Protein AF-A0A212A697-F1 (afdb_monomer_lite)

Sequence (163 aa):
MDKSALIGMRLEQAIRKCGMTLRDAEERFGISKSALSNYINLNRTPKADFLALVVSKLNVDAHWLLTGEETRKPNLHDHTRVFRTYQLARDAFLAVEAAPLPSQVSGEVLENMRSAGEALHQLGGMDAMHAAIQNFFPDDSGRTYRALGILNDFWDGIGAWQR

Foldseek 3Di:
DDLQQCLLVLLCVLCVVLVHDVVVVCVQQVHDPVVNVCCNRVVDPDDPVSLVSSCVVSVDDSCCSRRVDDDPDQDPVNVCLLVVLLVLQLVLLVQCVPQPDNVRRDPVSLVSNLVSLVSQCVNPRLVSVLVSLCVSCVPCVPSSVVSQVVSCVSVVNPPRHDD

pLDDT: mean 85.44, std 10.76, range [43.62, 95.06]

InterPro domains:
  IPR001387 Cro/C1-type, helix-turn-helix domain [PF12844] (8-69)
  IPR001387 Cro/C1-type, helix-turn-helix domain [PS50943] (11-65)
  IPR001387 Cro/C1-type, helix-turn-helix domain [SM00530] (10-65)
  IPR001387 Cro/C1-type, helix-turn-helix domain [cd00093] (8-65)
  IPR010982 Lambda repressor-like, DNA-binding domain superfamily [G3DSA:1.10.260.40] (6-96)
  IPR010982 Lambda repressor-like, DNA-binding domain superfamily [SSF47413] (5-71)

Organism: NCBI:txid366618

Structure (mmCIF, N/CA/C/O backbone):
data_AF-A0A212A697-F1
#
_entry.id   AF-A0A212A697-F1
#
loop_
_atom_site.group_PDB
_atom_site.id
_atom_site.type_symbol
_atom_site.label_atom_id
_atom_site.label_alt_id
_atom_site.label_comp_id
_atom_site.label_asym_id
_atom_site.label_entity_id
_atom_site.label_seq_id
_atom_site.pdbx_PDB_ins_code
_atom_site.Cartn_x
_atom_site.Cartn_y
_atom_site.Cartn_z
_atom_site.occupancy
_atom_site.B_iso_or_equiv
_atom_site.auth_seq_id
_atom_site.auth_comp_id
_atom_site.auth_asym_id
_atom_site.auth_atom_id
_atom_site.pdbx_PDB_model_num
ATOM 1 N N . MET A 1 1 ? -16.427 -21.004 17.301 1.00 47.25 1 MET A N 1
ATOM 2 C CA . MET A 1 1 ? -16.229 -19.889 18.251 1.00 47.25 1 MET A CA 1
ATOM 3 C C . MET A 1 1 ? -16.752 -18.637 17.562 1.00 47.25 1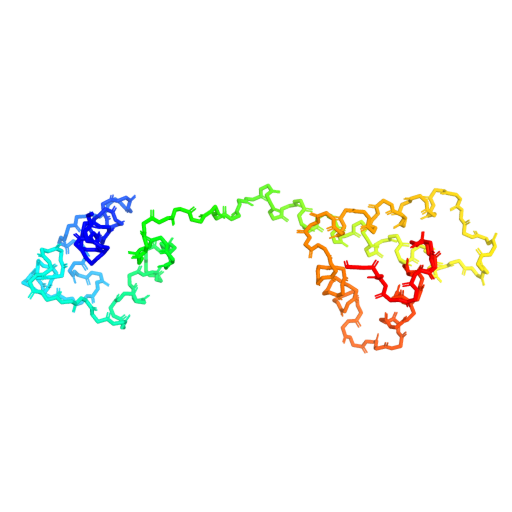 MET A C 1
ATOM 5 O O . MET A 1 1 ? -16.391 -18.426 16.411 1.00 47.25 1 MET A O 1
ATOM 9 N N . ASP A 1 2 ? -17.691 -17.914 18.172 1.00 50.22 2 ASP A N 1
ATOM 10 C CA . ASP A 1 2 ? -18.372 -16.779 17.534 1.00 50.22 2 ASP A CA 1
ATOM 11 C C . ASP A 1 2 ? -17.391 -15.621 17.256 1.00 50.22 2 ASP A C 1
ATOM 13 O O . ASP A 1 2 ? -16.666 -15.191 18.153 1.00 50.22 2 ASP A O 1
ATOM 17 N N . LYS A 1 3 ? -17.353 -15.118 16.014 1.00 50.81 3 LYS A N 1
ATOM 18 C CA . LYS A 1 3 ? -16.452 -14.030 15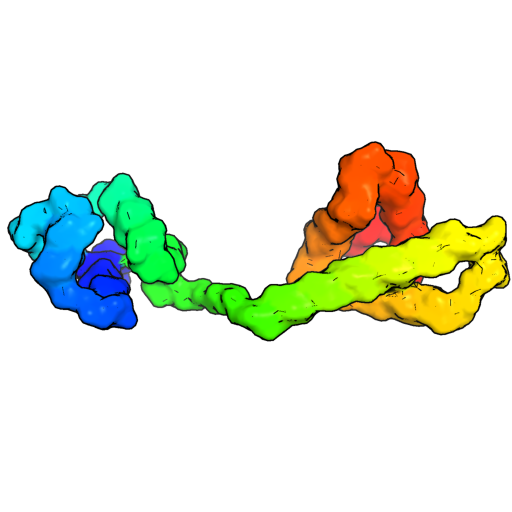.585 1.00 50.81 3 LYS A CA 1
ATOM 19 C C . LYS A 1 3 ? -16.762 -12.713 16.314 1.00 50.81 3 LYS A C 1
ATOM 21 O O . LYS A 1 3 ? -15.847 -11.916 16.537 1.00 50.81 3 LYS A O 1
ATOM 26 N N . SER A 1 4 ? -18.017 -12.523 16.738 1.00 46.12 4 SER A N 1
ATOM 27 C CA . SER A 1 4 ? -18.484 -11.376 17.531 1.00 46.12 4 SER A CA 1
ATOM 28 C C . SER A 1 4 ? -17.878 -11.354 18.932 1.00 46.12 4 SER A C 1
ATOM 30 O O . SER A 1 4 ? -17.541 -10.283 19.428 1.00 46.12 4 SER A O 1
ATOM 32 N N . ALA A 1 5 ? -17.672 -12.530 19.539 1.00 53.34 5 ALA A N 1
ATOM 33 C CA . ALA A 1 5 ? -17.216 -12.695 20.921 1.00 53.34 5 ALA A CA 1
ATOM 34 C C . ALA A 1 5 ? -15.764 -12.234 21.174 1.00 53.34 5 ALA A C 1
ATOM 36 O O . ALA A 1 5 ? -15.324 -12.177 22.318 1.00 53.34 5 ALA A O 1
ATOM 37 N N . LEU A 1 6 ? -15.010 -11.880 20.129 1.00 72.94 6 LEU A N 1
ATOM 38 C CA . LEU A 1 6 ? -13.573 -11.614 20.229 1.00 72.94 6 LEU A CA 1
ATOM 39 C C . LEU A 1 6 ? -13.178 -10.138 20.050 1.00 72.94 6 LEU A C 1
ATOM 41 O O . LEU A 1 6 ? -12.048 -9.780 20.381 1.00 72.94 6 LEU A O 1
ATOM 45 N N . ILE A 1 7 ? -14.061 -9.255 19.559 1.00 88.50 7 ILE A N 1
ATOM 46 C CA . ILE A 1 7 ? -13.679 -7.846 19.326 1.00 88.50 7 ILE A CA 1
ATOM 47 C C . ILE A 1 7 ? -13.429 -7.090 20.634 1.00 88.50 7 ILE A C 1
ATOM 49 O O . ILE A 1 7 ? -12.497 -6.295 20.705 1.00 88.50 7 ILE A O 1
ATOM 53 N N . GLY A 1 8 ? -14.197 -7.380 21.688 1.00 90.38 8 GLY A N 1
ATOM 54 C CA . GLY A 1 8 ? -13.986 -6.798 23.014 1.00 90.38 8 GLY A CA 1
ATOM 55 C C . GLY A 1 8 ? -12.638 -7.203 23.624 1.00 90.38 8 GLY A C 1
ATOM 56 O O . GLY A 1 8 ? -11.901 -6.351 24.120 1.00 90.38 8 GLY A O 1
ATOM 57 N N . MET A 1 9 ? -12.250 -8.475 23.472 1.00 89.19 9 MET A N 1
ATOM 58 C CA . MET A 1 9 ? -10.926 -8.967 23.876 1.00 89.19 9 MET A CA 1
ATOM 59 C C . MET A 1 9 ? -9.800 -8.321 23.062 1.00 89.19 9 MET A C 1
ATOM 61 O O . MET A 1 9 ? -8.784 -7.920 23.625 1.00 89.19 9 MET A O 1
ATOM 65 N N . ARG A 1 10 ? -9.970 -8.175 21.741 1.00 91.94 10 ARG A N 1
ATOM 66 C CA . ARG A 1 10 ? -8.978 -7.509 20.879 1.00 91.94 10 ARG A CA 1
ATOM 67 C C . ARG A 1 10 ? -8.860 -6.018 21.165 1.00 91.94 10 ARG A C 1
ATOM 69 O O . ARG A 1 10 ? -7.756 -5.486 21.097 1.00 91.94 10 ARG A O 1
ATOM 76 N N . LEU A 1 11 ? -9.956 -5.353 21.527 1.00 93.62 11 LEU A N 1
ATOM 77 C CA . LEU A 1 11 ? -9.947 -3.965 21.986 1.00 93.62 11 LEU A CA 1
ATOM 78 C C . LEU A 1 11 ? -9.096 -3.820 23.252 1.00 93.62 11 LEU A C 1
ATOM 80 O O . LEU A 1 11 ? -8.217 -2.963 23.310 1.00 93.62 11 LEU A O 1
ATOM 84 N N . GLU A 1 12 ? -9.314 -4.684 24.244 1.00 93.69 12 GLU A N 1
ATOM 85 C CA . GLU A 1 12 ? -8.496 -4.696 25.457 1.00 93.69 12 GLU A CA 1
ATOM 86 C C . GLU A 1 12 ? -7.026 -5.016 25.145 1.00 93.69 12 GLU A C 1
ATOM 88 O O . GLU A 1 12 ? -6.119 -4.335 25.629 1.00 93.69 12 GLU A O 1
ATOM 93 N N . GLN A 1 13 ? -6.776 -6.009 24.289 1.00 92.56 13 GLN A N 1
ATOM 94 C CA . GLN A 1 13 ? -5.431 -6.376 23.855 1.00 92.56 13 GLN A CA 1
ATOM 95 C C . GLN A 1 13 ? -4.722 -5.213 23.148 1.00 92.56 13 GLN A C 1
ATOM 97 O O . GLN A 1 13 ? -3.546 -4.974 23.412 1.00 92.56 13 GLN A O 1
ATOM 102 N N . ALA A 1 14 ? -5.419 -4.483 22.277 1.00 92.81 14 ALA A N 1
ATOM 103 C CA . ALA A 1 14 ? -4.901 -3.311 21.582 1.00 92.81 14 ALA A CA 1
ATOM 104 C C . ALA A 1 14 ? -4.484 -2.205 22.560 1.00 92.81 14 ALA A C 1
ATOM 106 O O . ALA A 1 14 ? -3.369 -1.695 22.468 1.00 92.81 14 ALA A O 1
ATOM 107 N N . ILE A 1 15 ? -5.345 -1.885 23.533 1.00 94.12 15 ILE A N 1
ATOM 108 C CA . ILE A 1 15 ? -5.058 -0.887 24.575 1.00 94.12 15 ILE A CA 1
ATOM 109 C C . ILE A 1 15 ? -3.794 -1.279 25.351 1.00 94.12 15 ILE A C 1
ATOM 111 O O . ILE A 1 15 ? -2.863 -0.480 25.471 1.00 94.12 15 ILE A O 1
ATOM 115 N N . ARG A 1 16 ? -3.726 -2.533 25.813 1.00 93.88 16 ARG A N 1
ATOM 116 C CA . ARG A 1 16 ? -2.598 -3.031 26.610 1.00 93.88 16 ARG A CA 1
ATOM 117 C C . ARG A 1 16 ? -1.295 -3.129 25.808 1.00 93.88 16 ARG A C 1
ATOM 119 O O . ARG A 1 16 ? -0.242 -2.795 26.341 1.00 93.88 16 ARG A O 1
ATOM 126 N N . LYS A 1 17 ? -1.336 -3.534 24.529 1.00 90.00 17 LYS A N 1
ATOM 127 C CA . LYS A 1 17 ? -0.150 -3.588 23.642 1.00 90.00 17 LYS A CA 1
ATOM 128 C C . LYS A 1 17 ? 0.485 -2.212 23.422 1.00 90.00 17 LYS A C 1
ATOM 130 O O . LYS A 1 17 ? 1.693 -2.128 23.234 1.00 90.00 17 LYS A O 1
ATOM 135 N N . CYS A 1 18 ? -0.305 -1.144 23.485 1.00 89.62 18 CYS A N 1
ATOM 136 C CA . CYS A 1 18 ? 0.187 0.232 23.432 1.00 89.62 18 CYS A CA 1
ATOM 137 C C . CYS A 1 18 ? 0.706 0.753 24.788 1.00 89.62 18 CYS A C 1
ATOM 139 O O . CYS A 1 18 ? 0.975 1.945 24.909 1.00 89.62 18 CYS A O 1
ATOM 141 N N . GLY A 1 19 ? 0.826 -0.106 25.808 1.00 92.06 19 GLY A N 1
ATOM 142 C CA . GLY A 1 19 ? 1.321 0.265 27.135 1.00 92.06 19 GLY A CA 1
ATOM 143 C C . GLY A 1 19 ? 0.337 1.087 27.971 1.00 92.06 19 GLY A C 1
ATOM 144 O O . GLY A 1 19 ? 0.745 1.669 28.971 1.00 92.06 19 GLY A O 1
ATOM 145 N N . MET A 1 20 ? -0.939 1.153 27.579 1.00 93.50 20 MET A N 1
ATOM 146 C CA . MET A 1 20 ? -1.967 1.892 28.313 1.00 93.50 20 MET A CA 1
ATOM 147 C C . MET A 1 20 ? -2.749 0.989 29.260 1.00 93.50 20 MET A C 1
ATOM 149 O O . MET A 1 20 ? -3.027 -0.179 28.971 1.00 93.50 20 MET A O 1
ATOM 153 N N . THR A 1 21 ? -3.182 1.572 30.371 1.00 95.06 21 THR A N 1
ATOM 154 C CA . THR A 1 21 ? -4.222 0.999 31.222 1.00 95.06 21 THR A CA 1
ATOM 155 C C . THR A 1 21 ? -5.611 1.276 30.639 1.00 95.06 21 THR A C 1
ATOM 157 O O . THR A 1 21 ? -5.790 2.126 29.765 1.00 95.06 21 THR A O 1
ATOM 160 N N . LEU A 1 22 ? -6.638 0.588 31.148 1.00 92.12 22 LEU A N 1
ATOM 161 C CA . LEU A 1 22 ? -8.024 0.888 30.766 1.00 92.12 22 LEU A CA 1
ATOM 162 C C . LEU A 1 22 ? -8.436 2.315 31.161 1.00 92.12 22 LEU A C 1
ATOM 164 O O . LEU A 1 22 ? -9.202 2.940 30.437 1.00 92.12 22 LEU A O 1
ATOM 168 N N . ARG A 1 23 ? -7.882 2.856 32.254 1.00 93.88 23 ARG A N 1
ATOM 169 C CA . ARG A 1 23 ? -8.135 4.240 32.677 1.00 93.88 23 ARG A CA 1
ATOM 170 C C . ARG A 1 23 ? -7.556 5.244 31.681 1.00 93.88 23 ARG A C 1
ATOM 172 O O . ARG A 1 23 ? -8.233 6.195 31.313 1.00 93.88 23 ARG A O 1
ATOM 179 N N . ASP A 1 24 ? -6.345 4.991 31.187 1.00 94.38 24 ASP A N 1
ATOM 180 C CA . ASP A 1 24 ? -5.727 5.853 30.172 1.00 94.38 24 ASP A CA 1
ATOM 181 C C . ASP A 1 24 ? -6.533 5.818 28.865 1.00 94.38 24 ASP A C 1
ATOM 183 O O . ASP A 1 24 ? -6.653 6.827 28.175 1.00 94.38 24 ASP A O 1
ATOM 187 N N . ALA A 1 25 ? -7.130 4.669 28.532 1.00 92.56 25 ALA A N 1
ATOM 188 C CA . ALA A 1 25 ? -8.028 4.541 27.390 1.00 92.56 25 ALA A CA 1
ATOM 189 C C . ALA A 1 25 ? -9.332 5.338 27.570 1.00 92.56 25 ALA A C 1
ATOM 191 O O . ALA A 1 25 ? -9.764 5.997 26.627 1.00 92.56 25 ALA A O 1
ATOM 192 N N . GLU A 1 26 ? -9.949 5.320 28.755 1.00 94.06 26 GLU A N 1
ATOM 193 C CA . GLU A 1 26 ? -11.130 6.147 29.060 1.00 94.06 26 GLU A CA 1
ATOM 194 C C . GLU A 1 26 ? -10.856 7.631 28.784 1.00 94.06 26 GLU A C 1
ATOM 196 O O . GLU A 1 26 ? -11.592 8.269 28.027 1.00 94.06 26 GLU A O 1
ATOM 201 N N . GLU A 1 27 ? -9.751 8.148 29.328 1.00 93.56 27 GLU A N 1
ATOM 202 C CA . GLU A 1 27 ? -9.318 9.535 29.140 1.00 93.56 27 GLU A CA 1
ATOM 203 C C . GLU A 1 27 ? -8.976 9.822 27.669 1.00 93.56 27 GLU A C 1
ATOM 205 O O . GLU A 1 27 ? -9.439 10.809 27.095 1.00 93.56 27 GLU A O 1
ATOM 210 N N . ARG A 1 28 ? -8.221 8.932 27.014 1.00 92.69 28 ARG A N 1
ATOM 211 C CA . ARG A 1 28 ? -7.757 9.120 25.630 1.00 92.69 28 ARG A CA 1
ATOM 212 C C . ARG A 1 28 ? -8.871 9.047 24.589 1.00 92.69 28 ARG A C 1
ATOM 214 O O . ARG A 1 28 ? -8.759 9.688 23.542 1.00 92.69 28 ARG A O 1
ATOM 221 N N . PHE A 1 29 ? -9.915 8.264 24.847 1.00 93.19 29 PHE A N 1
ATOM 222 C CA . PHE A 1 29 ? -11.059 8.115 23.947 1.00 93.19 29 PHE A CA 1
ATOM 223 C C . PHE A 1 29 ? -12.269 8.963 24.348 1.00 93.19 29 PHE A C 1
ATOM 225 O O . PHE A 1 29 ? -13.235 9.014 23.588 1.00 93.19 29 PHE A O 1
ATOM 232 N N . GLY A 1 30 ? -12.234 9.621 25.510 1.00 92.94 30 GLY A N 1
ATOM 233 C CA . GLY A 1 30 ? -13.349 10.426 26.009 1.00 92.94 30 GLY A CA 1
ATOM 234 C C . GLY A 1 30 ? -14.600 9.594 26.301 1.00 92.94 30 GLY A C 1
ATOM 235 O O . GLY A 1 30 ? -15.715 10.047 26.043 1.00 92.94 30 GLY A O 1
ATOM 236 N N . ILE A 1 31 ? -14.432 8.365 26.799 1.00 93.19 31 ILE A N 1
ATOM 237 C CA . ILE A 1 31 ? -15.543 7.472 27.154 1.00 93.19 31 ILE A CA 1
ATOM 238 C C . ILE A 1 31 ? -15.509 7.117 28.635 1.00 93.19 31 ILE A C 1
ATOM 240 O O . ILE A 1 31 ? -14.454 7.079 29.257 1.00 93.19 31 ILE A O 1
ATOM 244 N N . SER A 1 32 ? -16.671 6.809 29.209 1.00 94.50 32 SER A N 1
ATOM 245 C CA . SER A 1 32 ? -16.734 6.373 30.603 1.00 94.50 32 SER A CA 1
ATOM 246 C C . SER A 1 32 ? -16.219 4.943 30.779 1.00 94.50 32 SER A C 1
ATOM 248 O O . SER A 1 32 ? -16.387 4.094 29.896 1.00 94.50 32 SER A O 1
ATOM 250 N N . LYS A 1 33 ? -15.720 4.632 31.980 1.00 93.19 33 LYS A N 1
ATOM 251 C CA . LYS A 1 33 ? -15.420 3.265 32.433 1.00 93.19 33 LYS A CA 1
ATOM 252 C C . LYS A 1 33 ? -16.509 2.252 32.107 1.00 93.19 33 LYS A C 1
ATOM 254 O O . LYS A 1 33 ? -16.232 1.154 31.632 1.00 93.19 33 LYS A O 1
ATOM 259 N N . SER A 1 34 ? -17.766 2.622 32.360 1.00 93.88 34 SER A N 1
ATOM 260 C CA . SER A 1 34 ? -18.914 1.751 32.101 1.00 93.88 34 SER A CA 1
ATOM 261 C C . SER A 1 34 ? -19.087 1.482 30.605 1.00 93.88 34 SER A C 1
ATOM 263 O O . SER A 1 34 ? -19.309 0.339 30.211 1.00 93.88 34 SER A O 1
ATOM 265 N N . ALA A 1 35 ? -18.924 2.502 29.755 1.00 92.38 35 ALA A N 1
ATOM 266 C CA . ALA A 1 35 ? -18.995 2.327 28.309 1.00 92.38 35 ALA A CA 1
ATOM 267 C C . ALA A 1 35 ? -17.876 1.408 27.798 1.00 92.38 35 ALA A C 1
ATOM 269 O O . ALA A 1 35 ? -18.160 0.466 27.059 1.00 92.38 35 ALA A O 1
ATOM 270 N N . LEU A 1 36 ? -16.635 1.626 28.248 1.00 93.00 36 LEU A N 1
ATOM 271 C CA . LEU A 1 36 ? -15.495 0.790 27.872 1.00 93.00 36 LEU A CA 1
ATOM 272 C C . LEU A 1 36 ? -15.681 -0.662 28.331 1.00 93.00 36 LEU A C 1
ATOM 274 O O . LEU A 1 36 ? -15.484 -1.587 27.548 1.00 93.00 36 LEU A O 1
ATOM 278 N N . SER A 1 37 ? -16.126 -0.87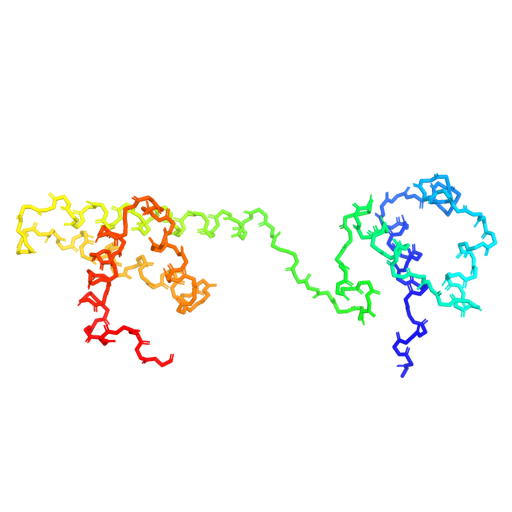0 29.571 1.00 92.31 37 SER A N 1
ATOM 279 C CA . SER A 1 37 ? -16.394 -2.207 30.108 1.00 92.31 37 SER A CA 1
ATOM 280 C C . SER A 1 37 ? -17.500 -2.928 29.334 1.00 92.31 37 SER A C 1
ATOM 282 O O . SER A 1 37 ? -17.366 -4.113 29.038 1.00 92.31 37 SER A O 1
ATOM 284 N N . ASN A 1 38 ? -18.560 -2.217 28.938 1.00 92.69 38 ASN A N 1
ATOM 285 C CA . ASN A 1 38 ? -19.629 -2.788 28.117 1.00 92.69 38 ASN A CA 1
ATOM 286 C C . ASN A 1 38 ? -19.147 -3.195 26.720 1.00 92.69 38 ASN A C 1
ATOM 288 O O . ASN A 1 38 ? -19.640 -4.182 26.181 1.00 92.69 38 ASN A O 1
ATOM 292 N N . TYR A 1 39 ? -18.188 -2.463 26.151 1.00 91.88 39 TYR A N 1
ATOM 293 C CA . TYR A 1 39 ? -17.557 -2.812 24.879 1.00 91.88 39 TYR A CA 1
ATOM 294 C C . TYR A 1 39 ? -16.607 -4.007 25.003 1.00 91.88 39 TYR A C 1
ATOM 296 O O . TYR A 1 39 ? -16.662 -4.905 24.167 1.00 91.88 39 TYR A O 1
ATOM 304 N N . ILE A 1 40 ? 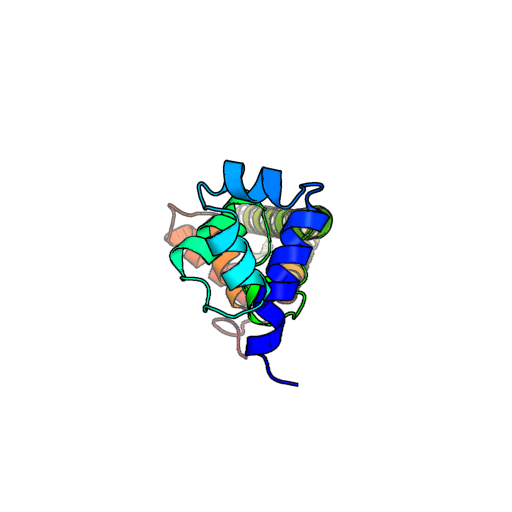-15.773 -4.055 26.046 1.00 90.88 40 ILE A N 1
ATOM 305 C CA . ILE A 1 40 ? -14.825 -5.161 26.273 1.00 90.88 40 ILE A CA 1
ATOM 306 C C . ILE A 1 40 ? -15.565 -6.468 26.575 1.00 90.88 40 ILE A C 1
ATOM 308 O O . ILE A 1 40 ? -15.261 -7.499 25.983 1.00 90.88 40 ILE A O 1
ATOM 312 N N . ASN A 1 41 ? -16.577 -6.419 27.443 1.00 89.44 41 ASN A N 1
ATOM 313 C CA . ASN A 1 41 ? -17.376 -7.591 27.810 1.00 89.44 41 ASN A CA 1
ATOM 314 C C . ASN A 1 41 ? -18.481 -7.913 26.793 1.00 89.44 41 ASN A C 1
ATOM 316 O O . ASN A 1 41 ? -19.230 -8.864 26.989 1.00 89.44 41 ASN A O 1
ATOM 320 N N . LEU A 1 42 ? -18.614 -7.106 25.733 1.00 82.00 42 LEU A N 1
ATOM 321 C CA . LEU A 1 42 ? -19.633 -7.234 24.686 1.00 82.00 42 LEU A CA 1
ATOM 322 C C . LEU A 1 42 ? -21.085 -7.225 25.186 1.00 82.00 42 LEU A C 1
ATOM 324 O O . LEU A 1 42 ? -21.995 -7.616 24.460 1.00 82.00 42 LEU A O 1
ATOM 328 N N . ASN A 1 43 ? -21.326 -6.651 26.367 1.00 84.06 43 ASN A N 1
ATOM 329 C CA . ASN A 1 43 ? -22.670 -6.268 26.815 1.00 84.06 43 ASN A CA 1
ATOM 330 C C . ASN A 1 43 ? -23.306 -5.239 25.861 1.00 84.06 43 ASN A C 1
ATOM 332 O O . ASN A 1 43 ? -24.521 -5.053 25.847 1.00 84.06 43 ASN A O 1
ATOM 336 N N . ARG A 1 44 ? -22.475 -4.540 25.077 1.00 85.38 44 ARG A N 1
ATOM 337 C CA . ARG A 1 44 ? -22.883 -3.648 23.994 1.00 85.38 44 ARG A CA 1
ATOM 338 C C . ARG A 1 44 ? -21.884 -3.731 22.844 1.00 85.38 44 ARG A C 1
ATOM 340 O O . ARG A 1 44 ? -20.683 -3.600 23.063 1.00 85.38 44 ARG A O 1
ATOM 347 N N . THR A 1 45 ? -22.373 -3.840 21.611 1.00 87.31 45 THR A N 1
ATOM 348 C CA . THR A 1 45 ? -21.519 -3.759 20.418 1.00 87.31 45 THR A CA 1
ATOM 349 C C . THR A 1 45 ? -20.880 -2.365 20.306 1.00 87.31 45 THR A C 1
ATOM 351 O O . THR A 1 45 ? -21.606 -1.362 20.356 1.00 87.31 45 THR A O 1
ATOM 354 N N . PRO A 1 46 ? -19.546 -2.265 20.148 1.00 90.38 46 PRO A N 1
ATOM 355 C CA . PRO A 1 46 ? -18.880 -0.991 19.901 1.00 90.38 46 PRO A CA 1
ATOM 356 C C . PRO A 1 46 ? -19.383 -0.340 18.609 1.00 90.38 46 PRO A C 1
ATOM 358 O O . PRO A 1 46 ? -19.554 -1.008 17.591 1.00 90.38 46 PRO A O 1
ATOM 361 N N . LYS A 1 47 ? -19.609 0.977 18.634 1.00 91.31 47 LYS A N 1
ATOM 362 C CA . LYS A 1 47 ? -20.005 1.725 17.432 1.00 91.31 47 LYS A CA 1
ATOM 363 C C . LYS A 1 47 ? -18.836 1.851 16.450 1.00 91.31 47 LYS A C 1
ATOM 365 O O . LYS A 1 47 ? -17.688 1.955 16.881 1.00 91.31 47 LYS A O 1
ATOM 370 N N . ALA A 1 48 ? -19.144 1.944 15.155 1.00 92.25 48 ALA A N 1
ATOM 371 C CA . ALA A 1 48 ? -18.150 2.135 14.096 1.00 92.25 48 ALA A CA 1
ATOM 372 C C . ALA A 1 48 ? -17.228 3.341 14.359 1.00 92.25 48 ALA A C 1
ATOM 374 O O . ALA A 1 48 ? -16.012 3.190 14.299 1.00 92.25 48 ALA A O 1
ATOM 375 N N . ASP A 1 49 ? -17.783 4.489 14.765 1.00 94.00 49 ASP A N 1
ATOM 376 C CA . ASP A 1 49 ? -17.000 5.700 15.071 1.00 94.00 49 ASP A CA 1
ATOM 377 C C . ASP A 1 49 ? -15.977 5.474 16.192 1.00 94.00 49 ASP A C 1
ATOM 379 O O . ASP A 1 49 ? -14.845 5.950 16.129 1.00 94.00 49 ASP A O 1
ATOM 383 N N . PHE A 1 50 ? -16.355 4.700 17.214 1.00 93.94 50 PHE A N 1
ATOM 384 C CA . PHE A 1 50 ? -15.448 4.357 18.304 1.00 93.94 50 PHE A CA 1
ATOM 385 C C . PHE A 1 50 ? -14.342 3.408 17.827 1.00 93.94 50 PHE A C 1
ATOM 387 O O . PHE A 1 50 ? -13.178 3.608 18.160 1.00 93.94 50 PHE A O 1
ATOM 394 N N . LEU A 1 51 ? -14.674 2.406 17.009 1.00 94.00 51 LEU A N 1
ATOM 395 C CA . LEU A 1 51 ? -13.676 1.501 16.431 1.00 94.00 51 LEU A CA 1
ATOM 396 C C 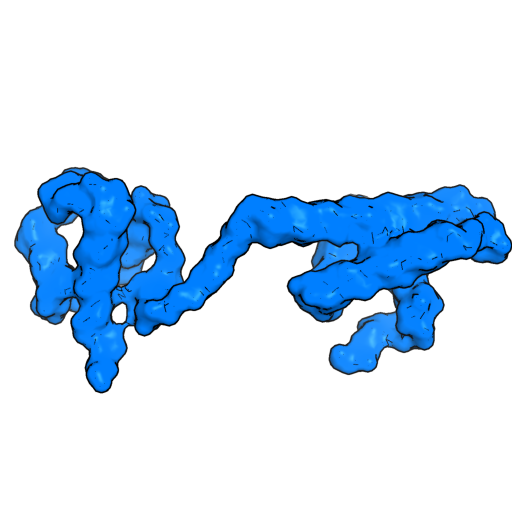. LEU A 1 51 ? -12.694 2.249 15.514 1.00 94.00 51 LEU A C 1
ATOM 398 O O . LEU A 1 51 ? -11.491 2.009 15.590 1.00 94.00 51 LEU A O 1
ATOM 402 N N . ALA A 1 52 ? -13.173 3.206 14.714 1.00 93.75 52 ALA A N 1
ATOM 403 C CA . ALA A 1 52 ? -12.324 4.074 13.898 1.00 93.75 52 ALA A CA 1
ATOM 404 C C . ALA A 1 52 ? -11.403 4.961 14.759 1.00 93.75 52 ALA A C 1
ATOM 406 O O . ALA A 1 52 ? -10.219 5.142 14.449 1.00 93.75 52 ALA A O 1
ATOM 407 N N . LEU A 1 53 ? -11.910 5.470 15.887 1.00 94.00 53 LEU A N 1
ATOM 408 C CA . LEU A 1 53 ? -11.104 6.212 16.856 1.00 94.00 53 LEU A CA 1
ATOM 409 C C . LEU A 1 53 ? -10.004 5.332 17.473 1.00 94.00 53 LEU A C 1
ATOM 411 O O . LEU A 1 53 ? -8.865 5.775 17.595 1.00 94.00 53 LEU A O 1
ATOM 415 N N . VAL A 1 54 ? -10.311 4.079 17.815 1.00 93.62 54 VAL A N 1
ATOM 416 C CA . VAL A 1 54 ? -9.329 3.112 18.335 1.00 93.62 54 VAL A CA 1
ATOM 417 C C . VAL A 1 54 ? -8.247 2.825 17.295 1.00 93.62 54 VAL A C 1
ATOM 419 O O . VAL A 1 54 ? -7.064 2.977 17.593 1.00 93.62 54 VAL A O 1
ATOM 422 N N . VAL A 1 55 ? -8.641 2.473 16.068 1.00 93.25 55 VAL A N 1
ATOM 423 C CA . VAL A 1 55 ? -7.723 2.207 14.946 1.00 93.25 55 VAL A CA 1
ATOM 424 C C . VAL A 1 55 ? -6.754 3.373 14.744 1.00 93.25 55 VAL A C 1
ATOM 426 O O . VAL A 1 55 ? -5.541 3.166 14.711 1.00 93.25 55 VAL A O 1
ATOM 429 N N . SER A 1 56 ? -7.269 4.604 14.688 1.00 92.31 56 SER A N 1
ATOM 430 C CA . SER A 1 56 ? -6.448 5.797 14.447 1.00 92.31 56 SER A CA 1
ATOM 431 C C . SER A 1 56 ? -5.539 6.158 15.626 1.00 92.31 56 SER A C 1
ATOM 433 O O . SER A 1 56 ? -4.348 6.396 15.439 1.00 92.31 56 SER A O 1
ATOM 435 N N . LYS A 1 57 ? -6.061 6.185 16.857 1.00 93.31 57 LYS A N 1
ATOM 436 C CA . LYS A 1 57 ? -5.302 6.624 18.042 1.00 93.31 57 LYS A CA 1
ATOM 437 C C . LYS A 1 57 ? -4.274 5.606 18.520 1.00 93.31 57 LYS A C 1
ATOM 439 O O . LYS A 1 57 ? -3.328 6.018 19.201 1.00 93.31 57 LYS A O 1
ATOM 444 N N . LEU A 1 58 ? -4.500 4.321 18.240 1.00 92.00 58 LEU A N 1
ATOM 445 C CA . LEU A 1 58 ? -3.631 3.216 18.657 1.00 92.00 58 LEU A CA 1
ATOM 446 C C . LEU A 1 58 ? -2.755 2.684 17.518 1.00 92.00 58 LEU A C 1
ATOM 448 O O . LEU A 1 58 ? -1.902 1.836 17.760 1.00 92.00 58 LEU A O 1
ATOM 452 N N . ASN A 1 59 ? -2.953 3.171 16.287 1.00 89.00 59 ASN A N 1
ATOM 453 C CA . ASN A 1 59 ? -2.292 2.662 15.083 1.00 89.00 59 ASN A CA 1
ATOM 454 C C . ASN A 1 59 ? -2.427 1.130 14.942 1.00 89.00 59 ASN A C 1
ATOM 456 O O . ASN A 1 59 ? -1.475 0.403 14.637 1.00 89.00 59 ASN A O 1
ATOM 460 N N . VAL A 1 60 ? -3.633 0.623 15.187 1.00 88.88 60 VAL A N 1
ATOM 461 C CA . VAL A 1 60 ? -3.974 -0.804 15.103 1.00 88.88 60 VAL A CA 1
ATOM 462 C C . VAL A 1 60 ? -4.572 -1.096 13.732 1.00 88.88 60 VAL A C 1
ATOM 464 O O . VAL A 1 60 ? -5.231 -0.241 13.155 1.00 88.88 60 VAL A O 1
ATOM 467 N N . ASP A 1 61 ? -4.315 -2.280 13.178 1.00 88.62 61 ASP A N 1
ATOM 468 C CA . ASP A 1 61 ? -4.938 -2.679 11.914 1.00 88.62 61 ASP A CA 1
ATOM 469 C C . ASP A 1 61 ? -6.452 -2.905 12.088 1.00 88.62 61 ASP A C 1
ATOM 471 O O . ASP A 1 61 ? -6.883 -3.651 12.972 1.00 88.62 61 ASP A O 1
ATOM 475 N N . ALA A 1 62 ? -7.261 -2.247 11.255 1.00 90.62 62 ALA A N 1
ATOM 476 C CA . ALA A 1 62 ? -8.718 -2.330 11.333 1.00 90.62 62 ALA A CA 1
ATOM 477 C C . ALA A 1 62 ? -9.225 -3.737 10.997 1.00 90.62 62 ALA A C 1
ATOM 479 O O . ALA A 1 62 ? -10.160 -4.217 11.638 1.00 90.62 62 ALA A O 1
ATOM 480 N N . HIS A 1 63 ? -8.589 -4.405 10.028 1.00 88.69 63 HIS A N 1
ATOM 481 C CA . HIS A 1 63 ? -8.939 -5.771 9.659 1.00 88.69 63 HIS A CA 1
ATOM 482 C C . HIS A 1 63 ? -8.684 -6.717 10.837 1.00 88.69 63 HIS A C 1
ATOM 484 O O . HIS A 1 63 ? -9.622 -7.367 11.293 1.00 88.69 63 HIS A O 1
ATOM 490 N N . TRP A 1 64 ? -7.489 -6.683 11.433 1.00 90.25 64 TRP A N 1
ATOM 491 C CA . TRP A 1 64 ? -7.164 -7.446 12.639 1.00 90.25 64 TRP A CA 1
ATOM 492 C C . TRP A 1 64 ? -8.124 -7.168 13.802 1.00 90.25 64 TRP A C 1
ATOM 494 O O . TRP A 1 64 ? -8.574 -8.102 14.464 1.00 90.25 64 TRP A O 1
ATOM 504 N N . LEU A 1 65 ? -8.490 -5.908 14.062 1.00 90.56 65 LEU A N 1
ATOM 505 C CA . LEU A 1 65 ? -9.414 -5.584 15.156 1.00 90.56 65 LEU A CA 1
ATOM 506 C C . LEU A 1 65 ? -10.783 -6.263 14.963 1.00 90.56 65 LEU A C 1
ATOM 508 O O . LEU A 1 65 ? -11.388 -6.737 15.929 1.00 90.56 65 LEU A O 1
ATOM 512 N N . LEU A 1 66 ? -11.253 -6.357 13.718 1.00 89.00 66 LEU A N 1
ATOM 513 C CA . LEU A 1 66 ? -12.542 -6.952 13.369 1.00 89.00 66 LEU A CA 1
ATOM 514 C C . LEU A 1 66 ? -12.490 -8.481 13.272 1.00 89.00 66 LEU A C 1
ATOM 516 O O . LEU A 1 66 ? -13.381 -9.148 13.797 1.00 89.00 66 LEU A O 1
ATOM 520 N N . THR A 1 67 ? -11.466 -9.043 12.631 1.00 86.50 67 THR A N 1
ATOM 521 C CA . THR A 1 67 ? -11.403 -10.472 12.278 1.00 86.50 67 THR A CA 1
ATOM 522 C C . THR A 1 67 ? -10.508 -11.275 13.219 1.00 86.50 67 THR A C 1
ATOM 524 O O . THR A 1 67 ? -10.771 -12.449 13.469 1.00 86.50 67 THR A O 1
ATOM 527 N N . GLY A 1 68 ? -9.496 -10.635 13.805 1.00 85.25 68 GLY A N 1
ATOM 528 C CA . GLY A 1 68 ? -8.399 -11.277 14.526 1.00 85.25 68 GLY A CA 1
ATOM 529 C C . GLY A 1 68 ? -7.296 -11.822 13.620 1.00 85.25 68 GLY A C 1
ATOM 530 O O . GLY A 1 68 ? -6.302 -12.326 14.136 1.00 85.25 68 GLY A O 1
ATOM 531 N N . GLU A 1 69 ? -7.447 -11.713 12.302 1.00 84.75 69 GLU A N 1
ATOM 532 C CA . GLU A 1 69 ? -6.434 -12.136 11.339 1.00 84.75 69 GLU A CA 1
ATOM 533 C C . GLU A 1 69 ? -5.353 -11.058 11.249 1.00 84.75 69 GLU A C 1
ATOM 535 O O . GLU A 1 69 ? -5.640 -9.883 11.011 1.00 84.75 69 GLU A O 1
ATOM 540 N N . GLU A 1 70 ? -4.099 -11.437 11.496 1.00 79.50 70 GLU A N 1
ATOM 541 C CA . GLU A 1 70 ? -2.981 -10.517 11.323 1.00 79.50 70 GLU A CA 1
ATOM 542 C C . GLU A 1 70 ? -2.751 -10.290 9.830 1.00 79.50 70 GLU A C 1
ATOM 544 O O . GLU A 1 70 ? -2.267 -11.166 9.113 1.00 79.50 70 GLU A O 1
ATOM 549 N N . THR A 1 71 ? -3.062 -9.086 9.358 1.00 75.19 71 THR A N 1
ATOM 550 C CA . THR A 1 71 ? -2.492 -8.616 8.101 1.00 75.19 71 THR A CA 1
ATOM 551 C C . THR A 1 71 ? -1.043 -8.228 8.380 1.00 75.19 71 THR A C 1
ATOM 553 O O . THR A 1 71 ? -0.741 -7.478 9.315 1.00 75.19 71 THR A O 1
ATOM 556 N N . ARG A 1 72 ? -0.101 -8.765 7.600 1.00 77.00 72 ARG A N 1
ATOM 557 C CA . ARG A 1 72 ? 1.294 -8.327 7.687 1.00 77.00 72 ARG A CA 1
ATOM 558 C C . ARG A 1 72 ? 1.338 -6.846 7.313 1.00 77.00 72 ARG A C 1
ATOM 560 O O . ARG A 1 72 ? 1.256 -6.508 6.135 1.00 77.00 72 ARG A O 1
ATOM 567 N N . LYS A 1 73 ? 1.505 -5.965 8.304 1.00 76.06 73 LYS A N 1
ATOM 568 C CA . LYS A 1 73 ? 1.831 -4.562 8.035 1.00 76.06 73 LYS A CA 1
ATOM 569 C C . LYS A 1 73 ? 3.183 -4.514 7.312 1.00 76.06 73 LYS A C 1
ATOM 571 O O . LYS A 1 73 ? 4.136 -5.124 7.810 1.00 76.06 73 LYS A O 1
ATOM 576 N N . PRO A 1 74 ? 3.288 -3.819 6.166 1.00 79.06 74 PRO A N 1
ATOM 577 C CA . PRO A 1 74 ? 4.575 -3.599 5.524 1.00 79.06 74 PRO A CA 1
ATOM 578 C C . PRO A 1 74 ? 5.547 -2.961 6.519 1.00 79.06 74 PRO A C 1
ATOM 580 O O . PRO A 1 74 ? 5.184 -2.040 7.252 1.00 79.06 74 PRO A O 1
ATOM 583 N N . ASN A 1 75 ? 6.769 -3.481 6.585 1.00 81.62 75 ASN A N 1
ATOM 584 C CA . ASN A 1 75 ? 7.830 -2.891 7.398 1.00 81.62 75 ASN A CA 1
ATOM 585 C C . ASN A 1 75 ? 8.743 -2.001 6.537 1.00 81.62 75 ASN A C 1
ATOM 587 O O . ASN A 1 75 ? 8.588 -1.919 5.318 1.00 81.62 75 ASN A O 1
ATOM 591 N N . LEU A 1 76 ? 9.727 -1.345 7.161 1.00 82.12 76 LEU A N 1
ATOM 592 C CA . LEU A 1 76 ? 10.672 -0.485 6.441 1.00 82.12 76 LEU A CA 1
ATOM 593 C C . LEU A 1 76 ? 11.370 -1.219 5.288 1.00 82.12 76 LEU A C 1
ATOM 595 O O . LEU A 1 76 ? 11.539 -0.645 4.223 1.00 82.12 76 LEU A O 1
ATOM 599 N N . HIS A 1 77 ? 11.739 -2.487 5.468 1.00 86.31 77 HIS A N 1
ATOM 600 C CA . HIS A 1 77 ? 12.377 -3.272 4.414 1.00 86.31 77 HIS A CA 1
ATOM 601 C C . HIS A 1 77 ? 11.425 -3.541 3.236 1.00 86.31 77 HIS A C 1
ATOM 603 O O . HIS A 1 77 ? 11.849 -3.477 2.084 1.00 86.31 77 HIS A O 1
ATOM 609 N N . ASP A 1 78 ? 10.138 -3.786 3.500 1.00 84.31 78 ASP A N 1
ATOM 610 C CA . ASP A 1 78 ? 9.121 -3.902 2.450 1.00 84.31 78 ASP A CA 1
ATOM 611 C C . ASP A 1 78 ? 8.963 -2.590 1.677 1.00 84.31 78 ASP A C 1
ATOM 613 O O . ASP A 1 78 ? 8.974 -2.605 0.447 1.00 84.31 78 ASP A O 1
ATOM 617 N N . HIS A 1 79 ? 8.907 -1.455 2.379 1.00 86.81 79 HIS A N 1
ATOM 618 C CA . HIS A 1 79 ? 8.855 -0.136 1.747 1.00 86.81 79 HIS A CA 1
ATOM 619 C C . HIS A 1 79 ? 10.107 0.159 0.916 1.00 86.81 79 HIS A C 1
ATOM 621 O O . HIS A 1 79 ? 9.997 0.551 -0.242 1.00 86.81 79 HIS A O 1
ATOM 627 N N . THR A 1 80 ? 11.299 -0.072 1.468 1.00 91.31 80 THR A N 1
ATOM 628 C CA . THR A 1 80 ? 12.566 0.134 0.757 1.00 91.31 80 THR A CA 1
ATOM 629 C C . THR A 1 80 ? 12.649 -0.736 -0.489 1.00 91.31 80 THR A C 1
ATOM 631 O O . THR A 1 80 ? 13.083 -0.253 -1.531 1.00 91.31 80 THR A O 1
ATOM 634 N N . ARG A 1 81 ? 12.200 -1.996 -0.416 1.00 88.19 81 ARG A N 1
ATOM 635 C CA . ARG A 1 81 ? 12.144 -2.885 -1.582 1.00 88.19 81 ARG A CA 1
ATOM 636 C C . ARG A 1 81 ? 11.252 -2.294 -2.675 1.00 88.19 81 ARG A C 1
ATOM 638 O O . ARG A 1 81 ? 11.718 -2.153 -3.798 1.00 88.19 81 ARG A O 1
ATOM 645 N N . VAL A 1 82 ? 10.027 -1.885 -2.333 1.00 88.75 82 VAL A N 1
ATOM 646 C CA . VAL A 1 82 ? 9.081 -1.251 -3.271 1.00 88.75 82 VAL A CA 1
ATOM 647 C C . VAL A 1 82 ? 9.691 -0.009 -3.925 1.00 88.75 82 VAL A C 1
ATOM 649 O O . VAL A 1 82 ? 9.728 0.091 -5.150 1.00 88.75 82 VAL A O 1
ATOM 652 N N . PHE A 1 83 ? 10.198 0.931 -3.124 1.00 91.25 83 PHE A N 1
ATOM 653 C CA . PHE A 1 83 ? 10.719 2.195 -3.646 1.00 91.25 83 PHE A CA 1
ATOM 654 C C . PHE A 1 83 ? 11.989 2.012 -4.472 1.00 91.25 83 PHE A C 1
ATOM 656 O O . PHE A 1 83 ? 12.157 2.689 -5.483 1.00 91.25 83 PHE A O 1
ATOM 663 N N . ARG A 1 84 ? 12.855 1.065 -4.099 1.00 90.81 84 ARG A N 1
ATOM 664 C CA . ARG A 1 84 ? 14.045 0.739 -4.885 1.00 90.81 84 ARG A CA 1
ATOM 665 C C . ARG A 1 84 ? 13.671 0.127 -6.231 1.00 90.81 84 ARG A C 1
ATOM 667 O O . ARG A 1 84 ? 14.229 0.533 -7.242 1.00 90.81 84 ARG A O 1
ATOM 674 N N . THR A 1 85 ? 12.720 -0.807 -6.253 1.00 88.88 85 THR A N 1
ATOM 675 C CA . THR A 1 85 ? 12.188 -1.375 -7.500 1.00 88.88 85 THR A CA 1
ATOM 676 C C . THR A 1 85 ? 11.622 -0.279 -8.402 1.00 88.88 85 THR A C 1
ATOM 678 O O . THR A 1 85 ? 11.944 -0.231 -9.585 1.00 88.88 85 THR A O 1
ATOM 681 N N . TYR A 1 86 ? 10.843 0.642 -7.832 1.00 90.88 86 TYR A N 1
ATOM 682 C CA . TYR A 1 86 ? 10.305 1.789 -8.559 1.00 90.88 86 TYR A CA 1
ATOM 683 C C . TYR A 1 86 ? 11.406 2.677 -9.165 1.00 90.88 86 TYR A C 1
ATOM 685 O O . TYR A 1 86 ? 11.323 3.047 -10.335 1.00 90.88 86 TYR A O 1
ATOM 693 N N . GLN A 1 87 ? 12.446 3.005 -8.392 1.00 91.69 87 GLN A N 1
ATOM 694 C CA . GLN A 1 87 ? 13.571 3.826 -8.856 1.00 91.69 87 GLN A CA 1
ATOM 695 C C . GLN A 1 87 ? 14.352 3.148 -9.982 1.00 91.69 87 GLN A C 1
ATOM 697 O O . GLN A 1 87 ? 14.546 3.757 -11.028 1.00 91.69 87 GLN A O 1
ATOM 702 N N . LEU A 1 88 ? 14.728 1.877 -9.799 1.00 87.62 88 LEU A N 1
ATOM 703 C CA . LEU A 1 88 ? 15.446 1.099 -10.813 1.00 87.62 88 LEU A CA 1
ATOM 704 C C . LEU A 1 88 ? 14.675 1.045 -12.130 1.00 87.62 88 LEU A C 1
ATOM 706 O O . LEU A 1 88 ? 15.263 1.226 -13.193 1.00 87.62 88 LEU A O 1
ATOM 710 N N . ALA A 1 89 ? 13.359 0.841 -12.050 1.00 88.75 89 ALA A N 1
ATOM 711 C CA . ALA A 1 89 ? 12.514 0.859 -13.227 1.00 88.75 89 ALA A CA 1
ATOM 712 C C . ALA A 1 89 ? 12.553 2.215 -13.919 1.00 88.75 89 ALA A C 1
ATOM 714 O O . ALA A 1 89 ? 12.919 2.281 -15.090 1.00 88.75 89 ALA A O 1
ATOM 715 N N . ARG A 1 90 ? 12.261 3.299 -13.193 1.00 91.94 90 ARG A N 1
ATOM 716 C CA . ARG A 1 90 ? 12.298 4.657 -13.744 1.00 91.94 90 ARG A CA 1
ATOM 717 C C . ARG A 1 90 ? 13.629 4.969 -14.431 1.00 91.94 90 ARG A C 1
ATOM 719 O O . ARG A 1 90 ? 13.625 5.512 -15.532 1.00 91.94 90 ARG A O 1
ATOM 726 N N . ASP A 1 91 ? 14.745 4.625 -13.800 1.00 92.31 91 ASP A N 1
ATOM 727 C CA . ASP A 1 91 ? 16.080 4.901 -14.329 1.00 92.31 91 ASP A CA 1
ATOM 728 C C . ASP A 1 91 ? 16.354 4.103 -15.612 1.00 92.31 91 ASP A C 1
ATOM 730 O O . ASP A 1 91 ? 16.868 4.662 -16.583 1.00 92.31 91 ASP A O 1
ATOM 734 N N . ALA A 1 92 ? 15.938 2.833 -15.666 1.00 88.12 92 ALA A N 1
ATOM 735 C CA . ALA A 1 92 ? 16.034 2.019 -16.875 1.00 88.12 92 ALA A CA 1
ATOM 736 C C . ALA A 1 92 ? 15.202 2.606 -18.031 1.00 88.12 92 ALA A C 1
ATOM 738 O O . ALA A 1 92 ? 15.704 2.718 -19.149 1.00 88.12 92 ALA A O 1
ATOM 739 N N . PHE A 1 93 ? 13.974 3.070 -17.765 1.00 88.75 93 PHE A N 1
ATOM 740 C CA . PHE A 1 93 ? 13.147 3.755 -18.768 1.00 88.75 93 PHE A CA 1
ATOM 741 C C . PHE A 1 93 ? 13.816 5.006 -19.324 1.00 88.75 93 PHE A C 1
ATOM 743 O O . PHE A 1 93 ? 13.848 5.210 -20.537 1.00 88.75 93 PHE A O 1
ATOM 750 N N . LEU A 1 94 ? 14.351 5.846 -18.436 1.00 91.25 94 LEU A N 1
ATOM 751 C CA . LEU A 1 94 ? 15.048 7.067 -18.825 1.00 91.25 94 LEU A CA 1
ATOM 752 C C . LEU A 1 94 ? 16.286 6.758 -19.671 1.00 91.25 94 LEU A C 1
ATOM 754 O O . LEU A 1 94 ? 16.555 7.476 -20.630 1.00 91.25 94 LEU A O 1
ATOM 758 N N . ALA A 1 95 ? 17.009 5.683 -19.350 1.00 90.31 95 ALA A N 1
ATOM 759 C CA . ALA A 1 95 ? 18.166 5.246 -20.119 1.00 90.31 95 ALA A CA 1
ATOM 760 C C . ALA A 1 95 ? 17.784 4.756 -21.526 1.00 90.31 95 ALA A C 1
ATOM 762 O O . ALA A 1 95 ? 18.483 5.079 -22.486 1.00 90.31 95 ALA A O 1
ATOM 763 N N . VAL A 1 96 ? 16.668 4.031 -21.670 1.00 88.31 96 VAL A N 1
ATOM 764 C CA . VAL A 1 96 ? 16.152 3.631 -22.989 1.00 88.31 96 VAL A CA 1
ATOM 765 C C . VAL A 1 96 ? 15.707 4.853 -23.797 1.00 88.31 96 VAL A C 1
ATOM 767 O O . VAL A 1 96 ? 16.071 4.976 -24.962 1.00 88.31 96 VAL A O 1
ATOM 770 N N . GLU A 1 97 ? 14.956 5.778 -23.194 1.00 87.12 97 GLU A N 1
ATOM 771 C CA . GLU A 1 97 ? 14.456 6.976 -23.888 1.00 87.12 97 GLU A CA 1
ATOM 772 C C . GLU A 1 97 ? 15.581 7.947 -24.283 1.00 87.12 97 GLU A C 1
ATOM 774 O O . GLU A 1 97 ? 15.460 8.664 -25.273 1.00 87.12 97 GLU A O 1
ATOM 779 N N . ALA A 1 98 ? 16.689 7.963 -23.538 1.00 89.62 98 ALA A N 1
ATOM 780 C CA . ALA A 1 98 ? 17.857 8.777 -23.861 1.00 89.62 98 ALA A CA 1
ATOM 781 C C . ALA A 1 98 ? 18.647 8.266 -25.083 1.00 89.62 98 ALA A C 1
ATOM 783 O O . ALA A 1 98 ? 19.498 8.996 -25.599 1.00 89.62 98 ALA A O 1
ATOM 784 N N . ALA A 1 99 ? 18.398 7.038 -25.555 1.00 86.44 99 ALA A N 1
ATOM 785 C CA . ALA A 1 99 ? 19.067 6.504 -26.735 1.00 86.44 99 ALA A CA 1
ATOM 786 C C . ALA A 1 99 ? 18.569 7.210 -28.016 1.00 86.44 99 ALA A C 1
ATOM 788 O O . ALA A 1 99 ? 17.362 7.257 -28.256 1.00 86.44 99 ALA A O 1
ATOM 789 N N . PRO A 1 100 ? 19.464 7.719 -28.889 1.00 80.81 100 PRO A N 1
ATOM 790 C CA . PRO A 1 100 ? 19.046 8.423 -30.106 1.00 80.81 100 PRO A CA 1
ATOM 791 C C . PRO A 1 100 ? 18.293 7.533 -31.104 1.00 80.81 100 PRO A C 1
ATOM 793 O O . PRO A 1 100 ? 17.450 8.020 -31.857 1.00 80.81 100 PRO A O 1
ATOM 796 N N . LEU A 1 101 ? 18.612 6.235 -31.126 1.00 80.56 101 LEU A N 1
ATOM 797 C CA . LEU A 1 101 ? 17.968 5.219 -31.956 1.00 80.56 101 LEU A CA 1
ATOM 798 C C . LEU A 1 101 ? 17.744 3.936 -31.139 1.00 80.56 101 LEU A C 1
ATOM 800 O O . LEU A 1 101 ? 18.617 3.578 -30.343 1.00 80.56 101 LEU A O 1
ATOM 804 N N . PRO A 1 102 ? 16.663 3.169 -31.393 1.00 76.81 102 PRO A N 1
ATOM 805 C CA . PRO A 1 102 ? 16.412 1.899 -30.702 1.00 76.81 102 PRO A CA 1
ATOM 806 C C . PRO A 1 102 ? 17.573 0.899 -30.800 1.00 76.81 102 PRO A C 1
ATOM 808 O O . PRO A 1 102 ? 17.882 0.199 -29.843 1.00 76.81 102 PRO A O 1
ATOM 811 N N . SER A 1 103 ? 18.281 0.874 -31.934 1.00 80.50 103 SER A N 1
ATOM 812 C CA . SER A 1 103 ? 19.438 -0.002 -32.160 1.00 80.50 103 SER A CA 1
ATOM 813 C C . SER A 1 103 ? 20.694 0.388 -31.367 1.00 80.50 103 SER A C 1
ATOM 815 O O . SER A 1 103 ? 21.690 -0.327 -31.431 1.00 80.50 103 SER A O 1
ATOM 817 N N . GLN A 1 104 ? 20.690 1.539 -30.685 1.00 86.31 104 GLN A N 1
ATOM 818 C CA . GLN A 1 104 ? 21.827 2.060 -29.915 1.00 86.31 104 GLN A CA 1
ATOM 819 C C . GLN A 1 104 ? 21.669 1.874 -28.402 1.00 86.31 104 GLN A C 1
ATOM 821 O O . GLN A 1 104 ? 22.568 2.246 -27.648 1.00 86.31 104 GLN A O 1
ATOM 826 N N . VAL A 1 105 ? 20.556 1.300 -27.945 1.00 87.31 105 VAL A N 1
ATOM 827 C CA . VAL A 1 105 ? 20.389 0.940 -26.536 1.00 87.31 105 VAL A CA 1
ATOM 828 C C . VAL A 1 105 ? 21.383 -0.177 -26.199 1.00 87.31 105 VAL A C 1
ATOM 830 O O . VAL A 1 105 ? 21.433 -1.205 -26.876 1.00 87.31 105 VAL A O 1
ATOM 833 N N . SER A 1 106 ? 22.215 0.029 -25.174 1.00 88.81 106 SER A N 1
ATOM 834 C CA . SER A 1 106 ? 23.242 -0.947 -24.797 1.00 88.81 106 SER A CA 1
ATOM 835 C C . SER A 1 106 ? 22.621 -2.204 -24.188 1.00 88.81 106 SER A C 1
ATOM 837 O O . SER A 1 106 ? 21.585 -2.131 -23.531 1.00 88.81 106 SER A O 1
ATOM 839 N N . GLY A 1 107 ? 23.289 -3.354 -24.331 1.00 87.12 107 GLY A N 1
ATOM 840 C CA . GLY A 1 107 ? 22.827 -4.616 -23.736 1.00 87.12 107 GLY A CA 1
ATOM 841 C C . GLY A 1 107 ? 22.580 -4.532 -22.225 1.00 87.12 107 GLY A C 1
ATOM 842 O O . GLY A 1 107 ? 21.626 -5.119 -21.731 1.00 87.12 107 GLY A O 1
ATOM 843 N N . GLU A 1 108 ? 23.380 -3.741 -21.508 1.00 89.06 108 GLU A N 1
ATOM 844 C CA . GLU A 1 108 ? 23.185 -3.469 -20.079 1.00 89.06 108 GLU A CA 1
ATOM 845 C C . GLU A 1 108 ? 21.872 -2.722 -19.802 1.00 89.06 108 GLU A C 1
ATOM 847 O O . GLU A 1 108 ? 21.137 -3.083 -18.888 1.00 89.06 108 GLU A O 1
ATOM 852 N N . VAL A 1 109 ? 21.538 -1.708 -20.607 1.00 88.44 109 VAL A N 1
ATOM 853 C CA . VAL A 1 109 ? 20.276 -0.968 -20.459 1.00 88.44 109 VAL A CA 1
ATOM 854 C C . VAL A 1 109 ? 19.079 -1.869 -20.770 1.00 88.44 109 VAL A C 1
ATOM 856 O O . VAL A 1 109 ? 18.086 -1.818 -20.046 1.00 88.44 109 VAL A O 1
ATOM 859 N N . LEU A 1 110 ? 19.183 -2.738 -21.784 1.00 85.56 110 LEU A N 1
ATOM 860 C CA . LEU A 1 110 ? 18.145 -3.731 -22.094 1.00 85.56 110 LEU A CA 1
ATOM 861 C C . LEU A 1 110 ? 17.941 -4.712 -20.927 1.00 85.56 110 LEU A C 1
ATOM 863 O O . LEU A 1 110 ? 16.806 -5.027 -20.574 1.00 85.56 110 LEU A O 1
ATOM 867 N N . GLU A 1 111 ? 19.029 -5.170 -20.304 1.00 86.44 111 GLU A N 1
ATOM 868 C CA . GLU A 1 111 ? 18.972 -6.080 -19.157 1.00 86.44 111 GLU A CA 1
ATOM 869 C C . GLU A 1 111 ? 18.360 -5.414 -17.922 1.00 86.44 111 GLU A C 1
ATOM 871 O O . GLU A 1 111 ? 17.498 -5.994 -17.260 1.00 86.44 111 GLU A O 1
ATOM 876 N N . ASN A 1 112 ? 18.750 -4.168 -17.644 1.00 87.50 112 ASN A N 1
ATOM 877 C CA . ASN A 1 112 ? 18.179 -3.374 -16.559 1.00 87.50 112 ASN A CA 1
ATOM 878 C C . ASN A 1 112 ? 16.679 -3.145 -16.770 1.00 87.50 112 ASN A C 1
ATOM 880 O O . ASN A 1 112 ? 15.906 -3.228 -15.818 1.00 87.50 112 ASN A O 1
ATOM 884 N N . MET A 1 113 ? 16.261 -2.904 -18.014 1.00 86.56 113 MET A N 1
ATOM 885 C CA . MET A 1 113 ? 14.859 -2.730 -18.383 1.00 86.56 113 MET A CA 1
ATOM 886 C C . MET A 1 113 ? 14.043 -4.012 -18.169 1.00 86.56 113 MET A C 1
ATOM 888 O O . MET A 1 113 ? 12.974 -3.964 -17.556 1.00 86.56 113 MET A O 1
ATOM 892 N N . ARG A 1 114 ? 14.565 -5.172 -18.592 1.00 85.12 114 ARG A N 1
ATOM 893 C CA . ARG A 1 114 ? 13.928 -6.474 -18.330 1.00 85.12 114 ARG A CA 1
ATOM 894 C C . ARG A 1 114 ? 13.847 -6.759 -16.829 1.00 85.12 114 ARG A C 1
ATOM 896 O O . ARG A 1 114 ? 12.767 -7.019 -16.308 1.00 85.12 114 ARG A O 1
ATOM 903 N N . SER A 1 115 ? 14.959 -6.607 -16.114 1.00 85.62 115 SER A N 1
ATOM 904 C CA . SER A 1 115 ? 15.032 -6.818 -14.662 1.00 85.62 115 SER A CA 1
ATOM 905 C C . SER A 1 115 ? 14.066 -5.910 -13.890 1.00 85.62 115 SER A C 1
ATOM 907 O O . SER A 1 115 ? 13.437 -6.331 -12.918 1.00 85.62 115 SER A O 1
ATOM 909 N N . ALA A 1 116 ? 13.913 -4.658 -14.324 1.00 85.69 116 ALA A N 1
ATOM 910 C CA . ALA A 1 116 ? 12.959 -3.718 -13.749 1.00 85.69 116 ALA A CA 1
ATOM 911 C C . ALA A 1 116 ? 11.501 -4.150 -13.955 1.00 85.69 116 ALA A C 1
ATOM 913 O O . ALA A 1 116 ? 10.710 -4.090 -13.010 1.00 85.69 116 ALA A O 1
ATOM 914 N N . GLY A 1 117 ? 11.152 -4.603 -15.163 1.00 84.94 117 GLY A N 1
ATOM 915 C CA . GLY A 1 117 ? 9.840 -5.184 -15.440 1.00 84.94 117 GLY A CA 1
ATOM 916 C C . GLY A 1 117 ? 9.551 -6.392 -14.542 1.00 84.94 117 GLY A C 1
ATOM 917 O O . GLY A 1 117 ? 8.476 -6.463 -13.950 1.00 84.94 117 GLY A O 1
ATOM 918 N N . GLU A 1 118 ? 10.537 -7.278 -14.339 1.00 85.62 118 GLU A N 1
ATOM 919 C CA . GLU A 1 118 ? 10.423 -8.470 -13.482 1.00 85.62 118 GLU A CA 1
ATOM 920 C C . GLU A 1 118 ? 10.189 -8.101 -12.038 1.00 85.62 118 GLU A C 1
ATOM 922 O O . GLU A 1 118 ? 9.283 -8.637 -11.397 1.00 85.62 118 GLU A O 1
ATOM 927 N N . ALA A 1 119 ? 10.947 -7.135 -11.540 1.00 85.94 119 ALA A N 1
ATOM 928 C CA . ALA A 1 119 ? 10.793 -6.664 -10.182 1.00 85.94 119 ALA A CA 1
ATOM 929 C C . ALA A 1 119 ? 9.420 -6.005 -9.953 1.00 85.94 119 ALA A C 1
ATOM 931 O O . ALA A 1 119 ? 8.809 -6.242 -8.909 1.00 85.94 119 ALA A O 1
ATOM 932 N N . LEU A 1 120 ? 8.909 -5.210 -10.902 1.00 87.06 120 LEU A N 1
ATOM 933 C CA . LEU A 1 120 ? 7.572 -4.608 -10.802 1.00 87.06 120 LEU A CA 1
ATOM 934 C C . LEU A 1 120 ? 6.461 -5.663 -10.883 1.00 87.06 120 LEU A C 1
ATOM 936 O O . LEU A 1 120 ? 5.533 -5.634 -10.073 1.00 87.06 120 LEU A O 1
ATOM 940 N N . HIS A 1 121 ? 6.581 -6.626 -11.797 1.00 86.06 121 HIS A N 1
ATOM 941 C CA . HIS A 1 121 ? 5.631 -7.728 -11.926 1.00 86.06 121 HIS A CA 1
ATOM 942 C C . HIS A 1 121 ? 5.596 -8.599 -10.659 1.00 86.06 121 HIS A C 1
ATOM 944 O O . HIS A 1 121 ? 4.527 -8.928 -10.149 1.00 86.06 121 HIS A O 1
ATOM 950 N N . GLN A 1 122 ? 6.752 -8.925 -10.075 1.00 86.31 122 GLN A N 1
ATOM 951 C CA . GLN A 1 122 ? 6.820 -9.652 -8.802 1.00 86.31 122 GLN A CA 1
ATOM 952 C C . GLN A 1 122 ? 6.233 -8.857 -7.625 1.00 86.31 122 GLN A C 1
ATOM 954 O O . GLN A 1 122 ? 5.797 -9.455 -6.641 1.00 86.31 122 GLN A O 1
ATOM 959 N N . LEU A 1 123 ? 6.228 -7.521 -7.698 1.00 87.31 123 LEU A N 1
ATOM 960 C CA . LEU A 1 123 ? 5.735 -6.658 -6.627 1.00 87.31 123 LEU A CA 1
ATOM 961 C C . LEU A 1 123 ? 4.208 -6.703 -6.485 1.00 87.31 123 LEU A C 1
ATOM 963 O O . LEU A 1 123 ? 3.695 -6.702 -5.367 1.00 87.31 123 LEU A O 1
ATOM 967 N N . GLY A 1 124 ? 3.486 -6.707 -7.602 1.00 85.50 124 GLY A N 1
ATOM 968 C CA . GLY A 1 124 ? 2.024 -6.641 -7.590 1.00 85.50 124 GLY A CA 1
ATOM 969 C C . GLY A 1 124 ? 1.393 -6.898 -8.950 1.00 85.50 124 GLY A C 1
ATOM 970 O O . GLY A 1 124 ? 0.351 -6.323 -9.259 1.00 85.50 124 GLY A O 1
ATOM 971 N N . GLY A 1 125 ? 2.046 -7.726 -9.766 1.00 86.69 125 GLY A N 1
ATOM 972 C CA . GLY A 1 125 ? 1.605 -8.081 -11.105 1.00 86.69 125 GLY A CA 1
ATOM 973 C C . GLY A 1 125 ? 1.406 -6.852 -11.978 1.00 86.69 125 GLY A C 1
ATOM 974 O O . GLY A 1 125 ? 2.169 -5.882 -11.929 1.00 86.69 125 GLY A O 1
ATOM 975 N N . MET A 1 126 ? 0.330 -6.893 -12.755 1.00 83.75 126 MET A N 1
ATOM 976 C CA . MET A 1 126 ? 0.080 -5.875 -13.758 1.00 83.75 126 MET A CA 1
ATOM 977 C C . MET A 1 126 ? -0.334 -4.517 -13.215 1.00 83.75 126 MET A C 1
ATOM 979 O O . MET A 1 126 ? 0.032 -3.481 -13.777 1.00 83.75 126 MET A O 1
ATOM 983 N N . ASP A 1 127 ? -1.040 -4.507 -12.093 1.00 85.69 127 ASP A N 1
ATOM 984 C CA . ASP A 1 127 ? -1.492 -3.269 -11.470 1.00 85.69 127 ASP A CA 1
ATOM 985 C C . ASP A 1 127 ? -0.305 -2.458 -10.941 1.00 85.69 127 ASP A C 1
ATOM 987 O O . ASP A 1 127 ? -0.253 -1.241 -11.122 1.00 85.69 127 ASP A O 1
ATOM 991 N N . ALA A 1 128 ? 0.697 -3.127 -10.357 1.00 86.88 128 ALA A N 1
ATOM 992 C CA . ALA A 1 128 ? 1.914 -2.468 -9.886 1.00 86.88 128 ALA A CA 1
ATOM 993 C C . ALA A 1 128 ? 2.734 -1.864 -11.036 1.00 86.88 128 ALA A C 1
ATOM 995 O O . ALA A 1 128 ? 3.255 -0.756 -10.898 1.00 86.88 128 ALA A O 1
ATOM 996 N N . MET A 1 129 ? 2.821 -2.557 -12.174 1.00 86.50 129 MET A N 1
ATOM 997 C CA . MET A 1 129 ? 3.521 -2.060 -13.362 1.00 86.50 129 MET A CA 1
ATOM 998 C C . MET A 1 129 ? 2.838 -0.815 -13.931 1.00 86.50 129 MET A C 1
ATOM 1000 O O . MET A 1 129 ? 3.490 0.215 -14.104 1.00 86.50 129 MET A O 1
ATOM 1004 N N . HIS A 1 130 ? 1.521 -0.868 -14.154 1.00 86.75 130 HIS A N 1
ATOM 1005 C CA . HIS A 1 130 ? 0.764 0.284 -14.647 1.00 86.75 130 HIS A CA 1
ATOM 1006 C C . HIS A 1 130 ? 0.835 1.476 -13.691 1.00 86.75 130 HIS A C 1
ATOM 1008 O O . HIS A 1 130 ? 1.096 2.597 -14.132 1.00 86.75 130 HIS A O 1
ATOM 1014 N N . ALA A 1 131 ? 0.661 1.239 -12.388 1.00 89.25 131 ALA A N 1
ATOM 1015 C CA . ALA A 1 131 ? 0.752 2.290 -11.385 1.00 89.25 131 ALA A CA 1
ATOM 1016 C C . ALA A 1 131 ? 2.148 2.929 -11.359 1.00 89.25 131 ALA A C 1
ATOM 1018 O O . ALA A 1 131 ? 2.259 4.151 -11.260 1.00 89.25 131 ALA A O 1
ATOM 1019 N N . ALA A 1 132 ? 3.220 2.140 -11.477 1.00 90.31 132 ALA A N 1
ATOM 1020 C CA . ALA A 1 132 ? 4.576 2.678 -11.534 1.00 90.31 132 ALA A CA 1
ATOM 1021 C C . ALA A 1 132 ? 4.783 3.558 -12.778 1.00 90.31 132 ALA A C 1
ATOM 1023 O O . ALA A 1 132 ? 5.229 4.695 -12.643 1.00 90.31 132 ALA A O 1
ATOM 1024 N N . ILE A 1 133 ? 4.378 3.079 -13.961 1.00 89.00 133 ILE A N 1
ATOM 1025 C CA . ILE A 1 133 ? 4.525 3.809 -15.231 1.00 89.00 133 ILE A CA 1
ATOM 1026 C C . ILE A 1 133 ? 3.765 5.139 -15.211 1.00 89.00 133 ILE A C 1
ATOM 1028 O O . ILE A 1 133 ? 4.332 6.169 -15.576 1.00 89.00 133 ILE A O 1
ATOM 1032 N N . GLN A 1 134 ? 2.519 5.141 -14.726 1.00 89.94 134 GLN A N 1
ATOM 1033 C CA . GLN A 1 134 ? 1.718 6.363 -14.570 1.00 89.94 134 GLN A CA 1
ATOM 1034 C C . GLN A 1 134 ? 2.384 7.388 -13.642 1.00 89.94 134 GLN A C 1
ATOM 1036 O O . GLN A 1 134 ? 2.248 8.590 -13.849 1.00 89.94 134 GLN A O 1
ATOM 1041 N N . ASN A 1 135 ? 3.126 6.926 -12.632 1.00 91.81 135 ASN A N 1
ATOM 1042 C CA . ASN A 1 135 ? 3.798 7.798 -11.672 1.00 91.81 135 ASN A CA 1
ATOM 1043 C C . ASN A 1 135 ? 5.192 8.261 -12.114 1.00 91.81 135 ASN A C 1
ATOM 1045 O O . ASN A 1 135 ? 5.707 9.228 -11.550 1.00 91.81 135 ASN A O 1
ATOM 1049 N N . PHE A 1 136 ? 5.818 7.631 -13.115 1.00 91.25 136 PHE A N 1
ATOM 1050 C CA . PHE A 1 136 ? 7.101 8.123 -13.627 1.00 91.25 136 PHE A CA 1
ATOM 1051 C C . PHE A 1 136 ? 6.966 9.521 -14.231 1.00 91.25 136 PHE A C 1
ATOM 1053 O O . PHE A 1 136 ? 7.866 10.349 -14.056 1.00 91.25 136 PHE A O 1
ATOM 1060 N N . PHE A 1 137 ? 5.843 9.773 -14.915 1.00 88.94 137 PHE A N 1
ATOM 1061 C CA . PHE A 1 137 ? 5.582 10.990 -15.684 1.00 88.94 137 PHE A CA 1
ATOM 1062 C C . PHE A 1 137 ? 4.122 11.462 -15.510 1.00 88.94 137 PHE A C 1
ATOM 1064 O O . PHE A 1 137 ? 3.364 11.473 -16.479 1.00 88.94 137 PHE A O 1
ATOM 1071 N N . PRO A 1 138 ? 3.711 11.860 -14.289 1.00 87.75 138 PRO A N 1
ATOM 1072 C CA . PRO A 1 138 ? 2.302 12.095 -13.948 1.00 87.75 138 PRO A CA 1
ATOM 1073 C C . PRO A 1 138 ? 1.635 13.195 -14.789 1.00 87.75 138 PRO A C 1
ATOM 1075 O O . PRO A 1 138 ? 0.435 13.131 -15.041 1.00 87.75 138 PRO A O 1
ATOM 1078 N N . ASP A 1 139 ? 2.420 14.159 -15.273 1.00 93.00 139 ASP A N 1
ATOM 1079 C CA . ASP A 1 139 ? 1.946 15.295 -16.070 1.00 93.00 139 ASP A CA 1
ATOM 1080 C C . ASP A 1 139 ? 2.261 15.158 -17.576 1.00 93.00 139 ASP A C 1
ATOM 1082 O O . ASP A 1 139 ? 2.068 16.100 -18.343 1.00 93.00 139 ASP A O 1
ATOM 1086 N N . ASP A 1 140 ? 2.754 13.996 -18.024 1.00 92.00 140 ASP A N 1
ATOM 1087 C CA . ASP A 1 140 ? 3.108 13.732 -19.425 1.00 92.00 140 ASP A CA 1
ATOM 1088 C C . ASP A 1 140 ? 2.535 12.382 -19.880 1.00 92.00 140 ASP A C 1
ATOM 1090 O O . ASP A 1 140 ? 3.177 11.324 -19.854 1.00 92.00 140 ASP A O 1
ATOM 1094 N N . SER A 1 141 ? 1.274 12.425 -20.313 1.00 88.94 141 SER A N 1
ATOM 1095 C CA . SER A 1 141 ? 0.540 11.256 -20.804 1.00 88.94 141 SER A CA 1
ATOM 1096 C C . SER A 1 141 ? 1.174 10.644 -22.057 1.00 88.94 141 SER A C 1
ATOM 1098 O O . SER A 1 141 ? 1.140 9.425 -22.232 1.00 88.94 141 SER A O 1
ATOM 1100 N N . GLY A 1 142 ? 1.807 11.462 -22.904 1.00 90.62 142 GLY A N 1
ATOM 1101 C CA . GLY A 1 142 ? 2.515 10.992 -24.091 1.00 90.62 142 GLY A CA 1
ATOM 1102 C C . GLY A 1 142 ? 3.741 10.164 -23.720 1.00 90.62 142 GLY A C 1
ATOM 1103 O O . GLY A 1 142 ? 3.966 9.092 -24.281 1.00 90.62 142 GLY A O 1
ATOM 1104 N N . ARG A 1 143 ? 4.518 10.627 -22.740 1.00 90.38 143 ARG A N 1
ATOM 1105 C CA . ARG A 1 143 ? 5.681 9.902 -22.218 1.00 90.38 143 ARG A CA 1
ATOM 1106 C C . ARG A 1 143 ? 5.292 8.661 -21.429 1.00 90.38 143 ARG A C 1
ATOM 1108 O O . ARG A 1 143 ? 5.941 7.631 -21.574 1.00 90.38 143 ARG A O 1
ATOM 1115 N N . THR A 1 144 ? 4.189 8.724 -20.690 1.00 89.31 144 THR A N 1
ATOM 1116 C CA . THR A 1 144 ? 3.579 7.558 -20.035 1.00 89.31 144 THR A CA 1
ATOM 1117 C C . THR A 1 144 ? 3.221 6.473 -21.057 1.00 89.31 144 THR A C 1
ATOM 1119 O O . THR A 1 144 ? 3.594 5.314 -20.883 1.00 89.31 144 THR A O 1
ATOM 1122 N N . TYR A 1 145 ? 2.565 6.842 -22.164 1.00 86.94 145 TYR A N 1
ATOM 1123 C CA . TYR A 1 145 ? 2.222 5.902 -23.237 1.00 86.94 145 TYR A CA 1
ATOM 1124 C C . TYR A 1 145 ? 3.467 5.309 -23.911 1.00 86.94 145 TYR A C 1
ATOM 1126 O O . TYR A 1 145 ? 3.520 4.107 -24.166 1.00 86.94 145 TYR A O 1
ATOM 1134 N N . ARG A 1 146 ? 4.501 6.127 -24.155 1.00 87.06 146 ARG A N 1
ATOM 1135 C CA . ARG A 1 146 ? 5.782 5.631 -24.682 1.00 87.06 146 ARG A CA 1
ATOM 1136 C C . ARG A 1 146 ? 6.443 4.641 -23.731 1.00 87.06 146 ARG A C 1
ATOM 1138 O O . ARG A 1 146 ? 6.861 3.584 -24.183 1.00 87.06 146 ARG A O 1
ATOM 1145 N N . ALA A 1 147 ? 6.510 4.945 -22.436 1.00 86.56 147 ALA A N 1
ATOM 1146 C CA . ALA A 1 147 ? 7.073 4.037 -21.441 1.00 86.56 147 ALA A CA 1
ATOM 1147 C C . ALA A 1 147 ? 6.329 2.690 -21.423 1.00 86.56 147 ALA A C 1
ATOM 1149 O O . ALA A 1 147 ? 6.967 1.641 -21.406 1.00 86.56 147 ALA A O 1
ATOM 1150 N N . LEU A 1 148 ? 4.997 2.704 -21.525 1.00 84.12 148 LEU A N 1
ATOM 1151 C CA . LEU A 1 148 ? 4.204 1.480 -21.654 1.00 84.12 148 LEU A CA 1
ATOM 1152 C C . LEU A 1 148 ? 4.589 0.669 -22.902 1.00 84.12 148 LEU A C 1
ATOM 1154 O O . LEU A 1 148 ? 4.815 -0.534 -22.797 1.00 84.12 148 LEU A O 1
ATOM 1158 N N . GLY A 1 149 ? 4.705 1.328 -24.060 1.00 82.88 149 GLY A N 1
ATOM 1159 C CA . GLY A 1 149 ? 5.130 0.689 -25.309 1.00 82.88 149 GLY A CA 1
ATOM 1160 C C . GLY A 1 149 ? 6.526 0.073 -25.212 1.00 82.88 149 GLY A C 1
ATOM 1161 O O . GLY A 1 149 ? 6.703 -1.089 -25.552 1.00 82.88 149 GLY A O 1
ATOM 1162 N N . ILE A 1 150 ? 7.486 0.811 -24.648 1.00 83.88 150 ILE A N 1
ATOM 1163 C CA . ILE A 1 150 ? 8.857 0.327 -24.454 1.00 83.88 150 ILE A CA 1
ATOM 1164 C C . ILE A 1 150 ? 8.865 -0.931 -23.577 1.00 83.88 150 ILE A C 1
ATOM 1166 O O . ILE A 1 150 ? 9.493 -1.921 -23.938 1.00 83.88 150 ILE A O 1
ATOM 1170 N N . LEU A 1 151 ? 8.174 -0.927 -22.430 1.00 77.81 151 LEU A N 1
ATOM 1171 C CA . LEU A 1 151 ? 8.156 -2.108 -21.559 1.00 77.81 151 LEU A CA 1
ATOM 1172 C C . LEU A 1 151 ? 7.466 -3.294 -22.258 1.00 77.81 151 LEU A C 1
ATOM 1174 O O . LEU A 1 151 ? 7.956 -4.411 -22.135 1.00 77.81 151 LEU A O 1
ATOM 1178 N N . ASN A 1 152 ? 6.387 -3.062 -23.018 1.00 78.88 152 ASN A N 1
ATOM 1179 C CA . ASN A 1 152 ? 5.718 -4.108 -23.803 1.00 78.88 152 ASN A CA 1
ATOM 1180 C C . ASN A 1 152 ? 6.659 -4.755 -24.828 1.00 78.88 152 ASN A C 1
ATOM 1182 O O . ASN A 1 152 ? 6.679 -5.978 -24.946 1.00 78.88 152 ASN A O 1
ATOM 1186 N N . ASP A 1 153 ? 7.445 -3.953 -25.547 1.00 79.12 153 ASP A N 1
ATOM 1187 C CA . ASP A 1 153 ? 8.390 -4.449 -26.551 1.00 79.12 153 ASP A CA 1
ATOM 1188 C C . ASP A 1 153 ? 9.494 -5.311 -25.914 1.00 79.12 153 ASP A C 1
ATOM 1190 O O . ASP A 1 153 ? 9.913 -6.314 -26.491 1.00 79.12 153 ASP A O 1
ATOM 1194 N N . PHE A 1 154 ? 9.940 -4.955 -24.703 1.00 74.25 154 PHE A N 1
ATOM 1195 C CA . PHE A 1 154 ? 10.962 -5.706 -23.963 1.00 74.25 154 PHE A CA 1
ATOM 1196 C C . PHE A 1 154 ? 10.455 -6.969 -23.278 1.00 74.25 154 PHE A C 1
ATOM 1198 O O . PHE A 1 154 ? 11.243 -7.878 -23.014 1.00 74.25 154 PHE A O 1
ATOM 1205 N N . TRP A 1 155 ? 9.160 -7.027 -22.996 1.00 71.50 155 TRP A N 1
ATOM 1206 C CA . TRP A 1 155 ? 8.503 -8.141 -22.326 1.00 71.50 155 TRP A CA 1
ATOM 1207 C C . TRP A 1 155 ? 7.825 -9.089 -23.326 1.00 71.50 155 TRP A C 1
ATOM 1209 O O . TRP A 1 155 ? 6.668 -9.472 -23.164 1.00 71.50 155 TRP A O 1
ATOM 1219 N N . ASP A 1 156 ? 8.539 -9.423 -24.404 1.00 65.88 156 ASP A N 1
ATOM 1220 C CA . ASP A 1 156 ? 8.104 -10.315 -25.489 1.00 65.88 156 ASP A CA 1
ATOM 1221 C C . ASP A 1 156 ? 6.877 -9.851 -26.305 1.00 65.88 156 ASP A C 1
ATOM 1223 O O . ASP A 1 156 ? 6.195 -10.661 -26.937 1.00 65.88 156 ASP A O 1
ATOM 1227 N N . GLY A 1 157 ? 6.587 -8.547 -26.361 1.00 58.25 157 GLY A N 1
ATOM 1228 C CA . GLY A 1 157 ? 5.630 -7.996 -27.328 1.00 58.25 157 GLY A CA 1
ATOM 1229 C C . GLY A 1 157 ? 4.184 -8.456 -27.129 1.00 58.25 157 GLY A C 1
ATOM 1230 O O . GLY A 1 157 ? 3.400 -8.488 -28.079 1.00 58.25 157 GLY A O 1
ATOM 1231 N N . ILE A 1 158 ? 3.784 -8.791 -25.901 1.00 49.38 158 ILE A N 1
ATOM 1232 C CA . ILE A 1 158 ? 2.424 -9.251 -25.598 1.00 49.38 158 ILE A CA 1
ATOM 1233 C C . ILE A 1 158 ? 1.455 -8.061 -25.470 1.00 49.38 158 ILE A C 1
ATOM 1235 O O . ILE A 1 158 ? 0.762 -7.943 -24.471 1.00 49.38 158 ILE A O 1
ATOM 1239 N N . GLY A 1 159 ? 1.414 -7.162 -26.459 1.00 55.59 159 GLY A N 1
ATOM 1240 C CA . GLY A 1 159 ? 0.406 -6.108 -26.701 1.00 55.59 159 GLY A CA 1
ATOM 1241 C C . GLY A 1 159 ? 0.126 -5.086 -25.582 1.00 55.59 159 GLY A C 1
ATOM 1242 O O . GLY A 1 159 ? 0.292 -3.889 -25.790 1.00 55.59 159 GLY A O 1
ATOM 1243 N N . ALA A 1 160 ? -0.353 -5.545 -24.428 1.00 55.72 160 ALA A N 1
ATOM 1244 C CA . ALA A 1 160 ? -0.494 -4.828 -23.162 1.00 55.72 160 ALA A CA 1
ATOM 1245 C C . ALA A 1 160 ? -0.622 -5.832 -21.986 1.00 55.72 160 ALA A C 1
ATOM 1247 O O . ALA A 1 160 ? -1.499 -5.669 -21.141 1.00 55.72 160 ALA A O 1
ATOM 1248 N N . TRP A 1 161 ? 0.251 -6.855 -21.942 1.00 59.97 161 TRP A N 1
ATOM 1249 C CA . TRP A 1 161 ? 0.502 -7.785 -20.817 1.00 59.97 161 TRP A CA 1
ATOM 1250 C C . TRP A 1 161 ? -0.425 -9.022 -20.612 1.00 59.97 161 TRP A C 1
ATOM 1252 O O . TRP A 1 161 ? -1.060 -9.150 -19.568 1.00 59.97 161 TRP A O 1
ATOM 1262 N N . GLN A 1 162 ? -0.539 -9.986 -21.542 1.00 52.09 162 GLN A N 1
ATOM 1263 C CA . GLN A 1 162 ? -1.516 -11.103 -21.388 1.00 52.09 162 GLN A CA 1
ATOM 1264 C C . GLN A 1 162 ? -1.175 -12.191 -20.332 1.00 52.09 162 GLN A C 1
ATOM 1266 O O . GLN A 1 162 ? -0.524 -13.184 -20.657 1.00 52.09 162 GLN A O 1
ATOM 1271 N N . ARG A 1 163 ? -1.739 -12.079 -19.121 1.00 43.62 163 ARG A N 1
ATOM 1272 C CA . ARG A 1 163 ? -2.731 -12.976 -18.465 1.00 43.62 163 ARG A CA 1
ATOM 1273 C C . ARG A 1 163 ? -2.977 -12.534 -17.027 1.00 43.62 163 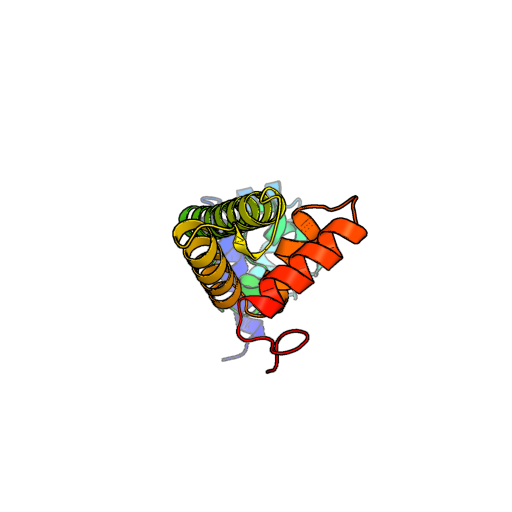ARG A C 1
ATOM 1275 O O . ARG A 1 163 ? -1.985 -12.280 -16.317 1.00 43.62 163 ARG A O 1
#

Secondary structure (DSSP, 8-state):
--GGGGHHHHHHHHHHHTT--HHHHHHHHT--HHHHHHHHTTSSPPPHHHHHHHHHHHT--HHHHHH--------HHHHHHHHHHHHHHHHHHHHHHT-SSGGGS-HHHHHHHHHHHHHHHHHHHHHHHHHHHHHHSTT-HHHHHHHHHHHHHHTTT-TTT--

Radius of gyration: 24.41 Å; chains: 1; bounding box: 46×35×65 Å